Protein AF-A0A9D1GV85-F1 (afdb_monomer)

pLDDT: mean 93.72, std 6.41, range [59.09, 97.81]

Secondary structure (DSSP, 8-state):
----TT-EEEE-TTS-EEEEETTTTEEEEE---STT-TT-HHHHHHHHHHHHHHT-

Organism: NCBI:txid2840800

Mean predicted aligned error: 2.75 Å

Sequence (56 aa):
MLTECGEYGWDGWLGCYFGNFPKSRLTVLIGTQRTDSGTSSLTRKLVNAVMSDFGV

Radius of gyration: 10.78 Å; Cα contacts (8 Å, |Δi|>4): 100; chains: 1; bounding box: 22×13×28 Å

Solvent-accessible surface area (backbone atoms only — not comparable to full-atom values): 3227 Å² total; per-residue (Å²): 116,82,82,64,85,82,48,53,69,54,63,39,64,54,10,26,28,41,40,37,32,69,83,46,73,42,75,49,77,46,88,42,96,39,69,80,35,19,83,30,76,64,45,43,50,54,52,35,54,51,36,65,75,61,48,109

Structure (mmCIF, N/CA/C/O backbone):
data_AF-A0A9D1GV85-F1
#
_entry.id   AF-A0A9D1GV85-F1
#
loop_
_atom_site.group_PDB
_atom_site.id
_atom_site.type_symbol
_atom_site.la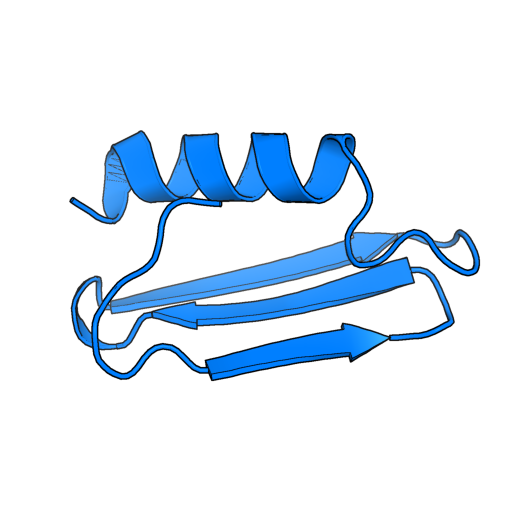bel_atom_id
_atom_site.label_alt_id
_atom_site.label_comp_id
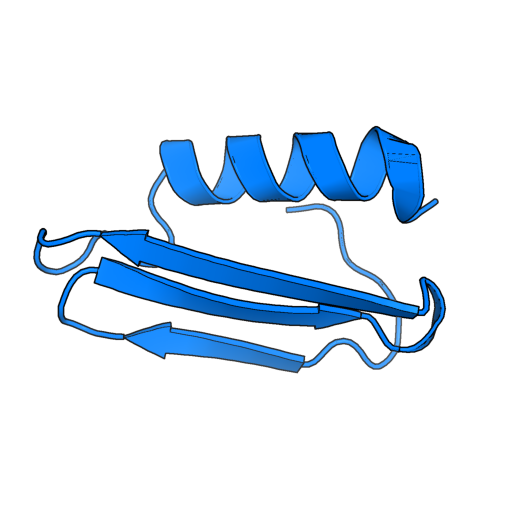_atom_site.label_asym_id
_atom_site.label_entity_id
_atom_site.label_seq_id
_atom_site.pdbx_PDB_ins_code
_atom_site.Cartn_x
_atom_site.Cartn_y
_atom_site.Cartn_z
_atom_site.occupancy
_atom_site.B_iso_or_equiv
_atom_site.auth_seq_id
_atom_site.auth_comp_id
_atom_site.auth_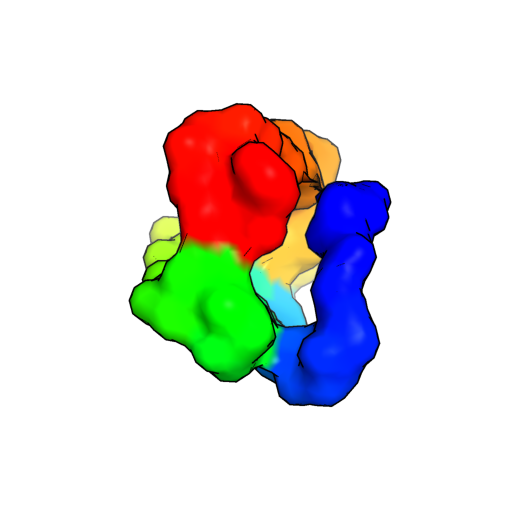asym_id
_atom_site.auth_atom_id
_atom_site.pdbx_PDB_model_num
ATOM 1 N N . MET A 1 1 ? 3.462 -7.704 6.087 1.00 80.12 1 MET A N 1
ATOM 2 C CA . MET A 1 1 ? 2.906 -6.341 6.135 1.00 80.12 1 MET A CA 1
ATOM 3 C C . MET A 1 1 ? 1.904 -6.354 7.265 1.00 80.12 1 MET A C 1
ATOM 5 O O . MET A 1 1 ? 1.268 -7.391 7.410 1.00 80.12 1 MET A O 1
ATOM 9 N N . LEU A 1 2 ? 1.852 -5.327 8.110 1.00 88.06 2 LEU A N 1
ATOM 10 C CA . LEU A 1 2 ? 0.771 -5.217 9.090 1.00 88.06 2 LEU A CA 1
ATOM 11 C C . LEU A 1 2 ? -0.548 -5.090 8.328 1.00 88.06 2 LEU A C 1
ATOM 13 O O . LEU A 1 2 ? -0.579 -4.400 7.310 1.00 88.06 2 LEU A O 1
ATOM 17 N N . THR A 1 3 ? -1.572 -5.798 8.793 1.00 89.62 3 THR A N 1
ATOM 18 C CA . THR A 1 3 ? -2.872 -5.869 8.126 1.00 89.62 3 THR A CA 1
ATOM 19 C C . THR A 1 3 ? -4.000 -5.628 9.114 1.00 89.62 3 THR A C 1
ATOM 21 O O . TH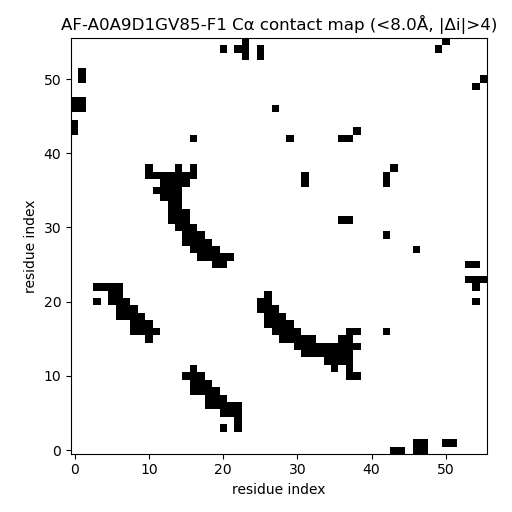R A 1 3 ? -3.919 -6.084 10.259 1.00 89.62 3 THR A O 1
ATOM 24 N N . GLU A 1 4 ? -5.085 -5.017 8.662 1.00 90.69 4 GLU A N 1
ATOM 25 C CA . GLU A 1 4 ? -6.328 -4.883 9.415 1.00 90.69 4 GLU A CA 1
ATOM 26 C C . GLU A 1 4 ? -7.540 -5.458 8.672 1.00 90.69 4 GLU A C 1
ATOM 28 O O . GLU A 1 4 ? -7.553 -5.651 7.458 1.00 90.69 4 GLU A O 1
ATOM 33 N N . CYS A 1 5 ? -8.601 -5.752 9.424 1.00 93.88 5 CYS A N 1
ATOM 34 C CA . CYS A 1 5 ? -9.839 -6.251 8.842 1.00 93.88 5 CYS A CA 1
ATOM 35 C C . CYS A 1 5 ? -10.516 -5.162 7.999 1.00 93.88 5 CYS A C 1
ATOM 37 O O . CYS A 1 5 ? -10.793 -4.074 8.503 1.00 93.88 5 CYS A O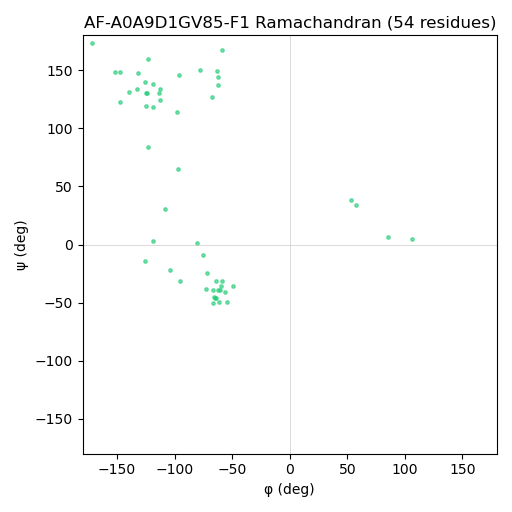 1
ATOM 39 N N . GLY A 1 6 ? -10.830 -5.489 6.744 1.00 95.31 6 GLY A N 1
ATOM 40 C CA . GLY A 1 6 ? -11.488 -4.574 5.812 1.00 95.31 6 GLY A CA 1
ATOM 41 C C . GLY A 1 6 ? -10.536 -3.647 5.056 1.00 95.31 6 GLY A C 1
ATOM 42 O O . GLY A 1 6 ? -11.017 -2.779 4.328 1.00 95.31 6 GLY A O 1
ATOM 43 N N . GLU A 1 7 ? -9.218 -3.825 5.195 1.00 95.81 7 GLU A N 1
ATOM 44 C CA . GLU A 1 7 ? -8.257 -3.131 4.339 1.00 95.81 7 GLU A CA 1
ATOM 45 C C . GLU A 1 7 ? -8.404 -3.540 2.868 1.00 95.81 7 GLU A C 1
ATOM 47 O O . GLU A 1 7 ? -8.773 -4.673 2.544 1.00 95.81 7 GLU A O 1
ATOM 52 N N . TYR A 1 8 ? -8.094 -2.614 1.965 1.00 97.38 8 TYR A N 1
ATOM 53 C CA . TYR A 1 8 ? -8.074 -2.872 0.527 1.00 97.38 8 TYR A CA 1
ATOM 54 C C . TYR A 1 8 ? -7.003 -2.033 -0.158 1.00 97.38 8 TYR A C 1
ATOM 56 O O . TYR A 1 8 ? -6.704 -0.915 0.254 1.00 97.38 8 TYR A O 1
ATOM 64 N N . GLY A 1 9 ? -6.418 -2.558 -1.228 1.00 96.12 9 GLY A N 1
ATOM 65 C CA . GLY A 1 9 ? -5.299 -1.907 -1.889 1.00 96.12 9 GLY A CA 1
ATOM 66 C C . GLY A 1 9 ? -4.912 -2.577 -3.195 1.00 96.12 9 GLY A C 1
ATOM 67 O O . GLY A 1 9 ? -5.442 -3.629 -3.554 1.00 96.12 9 GLY A O 1
ATOM 68 N N . TRP A 1 10 ? -3.991 -1.940 -3.905 1.00 96.12 10 TRP A N 1
ATOM 69 C CA . TRP A 1 10 ? -3.431 -2.439 -5.153 1.00 96.12 10 TRP A CA 1
ATOM 70 C C . TRP A 1 10 ? -2.012 -1.909 -5.337 1.00 96.12 10 TRP A C 1
ATOM 72 O O . TRP A 1 10 ? -1.701 -0.786 -4.925 1.00 96.12 10 TRP A O 1
ATOM 82 N N . ASP A 1 11 ? -1.161 -2.690 -5.994 1.00 95.44 11 ASP A N 1
ATOM 83 C CA . ASP A 1 11 ? 0.138 -2.234 -6.461 1.00 95.44 11 ASP A CA 1
ATOM 84 C C . ASP A 1 11 ? 0.196 -2.190 -7.990 1.00 95.44 11 ASP A C 1
ATOM 86 O O . ASP A 1 11 ? -0.280 -3.071 -8.700 1.00 95.44 11 ASP A O 1
ATOM 90 N N . GLY A 1 12 ? 0.716 -1.091 -8.527 1.00 95.62 12 GLY A N 1
ATOM 91 C CA . GLY A 1 12 ? 0.779 -0.876 -9.965 1.00 95.62 12 GLY A CA 1
ATOM 92 C C . GLY A 1 12 ? 2.127 -1.274 -10.544 1.00 95.62 12 GLY A C 1
ATOM 93 O O . GLY A 1 12 ? 3.176 -1.033 -9.943 1.00 95.62 12 GLY A O 1
ATOM 94 N N . TRP A 1 13 ? 2.094 -1.785 -11.779 1.00 94.81 13 TRP A N 1
ATOM 95 C CA . TRP A 1 13 ? 3.275 -2.214 -12.536 1.00 94.81 13 TRP A CA 1
ATOM 96 C C . TRP A 1 13 ? 4.404 -1.179 -12.561 1.00 94.81 13 TRP A C 1
ATOM 98 O O . TRP A 1 13 ? 5.570 -1.548 -12.517 1.00 94.81 13 TRP A O 1
ATOM 108 N N . LEU A 1 14 ? 4.078 0.116 -12.602 1.00 96.06 14 LEU A N 1
ATOM 109 C CA . LEU A 1 14 ? 5.063 1.200 -12.666 1.00 96.06 14 LEU A CA 1
ATOM 110 C C . LEU A 1 14 ? 5.699 1.562 -11.313 1.00 96.06 14 LEU A C 1
ATOM 112 O O . LEU A 1 14 ? 6.537 2.458 -11.280 1.00 96.06 14 LEU A O 1
ATOM 116 N N . GLY A 1 15 ? 5.341 0.861 -10.232 1.00 95.25 15 GLY A N 1
ATOM 117 C CA . GLY A 1 15 ? 5.946 1.023 -8.908 1.00 95.25 15 GLY A CA 1
ATOM 118 C C . GLY A 1 15 ? 5.075 1.738 -7.881 1.00 95.25 15 GLY A C 1
ATOM 119 O O . GLY A 1 15 ? 5.541 1.998 -6.771 1.00 95.25 15 GLY A O 1
ATOM 120 N N . CYS A 1 16 ? 3.826 2.069 -8.215 1.00 97.12 16 CYS A N 1
ATOM 121 C CA . CYS A 1 16 ? 2.910 2.679 -7.260 1.00 97.12 16 CYS A CA 1
ATOM 12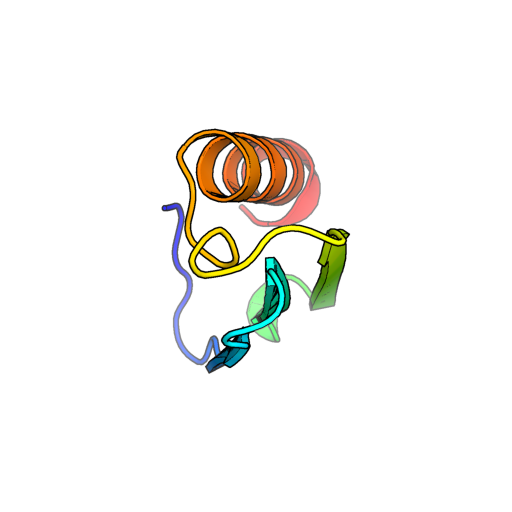2 C C . CYS A 1 16 ? 2.317 1.647 -6.292 1.00 97.12 16 CYS A C 1
ATOM 124 O O . CYS A 1 16 ? 2.134 0.479 -6.633 1.00 97.12 16 CYS A O 1
ATOM 126 N N . TYR A 1 17 ? 1.997 2.099 -5.084 1.00 97.56 17 TYR A N 1
ATOM 127 C CA . TYR A 1 17 ? 1.259 1.328 -4.089 1.00 97.56 17 TYR A CA 1
ATOM 128 C C . TYR A 1 17 ? 0.141 2.181 -3.503 1.00 97.56 17 TYR A C 1
ATOM 130 O O . TYR A 1 17 ? 0.371 3.330 -3.117 1.00 97.56 17 TYR A O 1
ATOM 138 N N . PHE A 1 18 ? -1.047 1.598 -3.412 1.00 97.81 18 PHE A N 1
ATOM 139 C CA . PHE A 1 18 ? -2.202 2.153 -2.727 1.00 97.81 18 PHE A CA 1
ATOM 140 C C . PHE A 1 18 ? -2.697 1.145 -1.690 1.00 97.81 18 PHE A C 1
ATOM 142 O O . PHE A 1 18 ? -2.920 -0.020 -2.013 1.00 97.81 18 PHE A O 1
ATOM 149 N N . GLY A 1 19 ? -2.905 1.605 -0.460 1.00 96.62 19 GLY A N 1
ATOM 150 C CA . GLY A 1 19 ? -3.566 0.840 0.590 1.00 96.62 19 GLY A CA 1
ATOM 151 C C . GLY A 1 1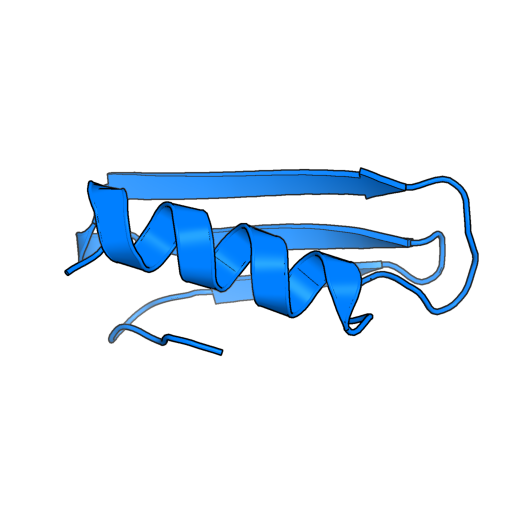9 ? -4.493 1.737 1.394 1.00 96.62 19 GLY A C 1
ATOM 152 O O . GLY A 1 19 ? -4.091 2.819 1.820 1.00 96.62 19 GLY A O 1
ATOM 153 N N . ASN A 1 20 ? -5.724 1.292 1.599 1.00 97.00 20 ASN A N 1
ATOM 154 C CA . ASN A 1 20 ? -6.698 1.942 2.452 1.00 97.00 20 ASN A CA 1
ATOM 155 C C . ASN A 1 20 ? -7.010 1.059 3.656 1.00 97.00 20 ASN A C 1
ATOM 157 O O . ASN A 1 20 ? -7.337 -0.118 3.498 1.00 97.00 20 ASN A O 1
ATOM 161 N N . PHE A 1 21 ? -6.944 1.669 4.833 1.00 95.94 21 PHE A N 1
ATOM 162 C CA . PHE A 1 21 ? -7.102 1.051 6.141 1.00 95.94 21 PHE A CA 1
ATOM 163 C C . PHE A 1 21 ? -8.249 1.778 6.878 1.00 95.94 21 PHE A C 1
ATOM 165 O O . PHE A 1 21 ? -8.018 2.754 7.608 1.00 95.94 21 PHE A O 1
ATOM 172 N N . PRO A 1 22 ? -9.522 1.390 6.628 1.00 95.31 22 PRO A N 1
ATOM 173 C CA . PRO A 1 22 ? -10.692 2.079 7.169 1.00 95.31 22 PRO A CA 1
ATOM 174 C C . PRO A 1 22 ? -10.750 2.125 8.696 1.00 95.31 22 PRO A C 1
ATOM 176 O O . PRO A 1 22 ? -11.226 3.119 9.251 1.00 95.31 22 PRO A O 1
ATOM 179 N N . LYS A 1 23 ? -10.290 1.075 9.386 1.00 93.62 23 LYS A N 1
ATOM 180 C CA . LYS A 1 23 ? -10.374 1.004 10.850 1.00 93.62 23 LYS A CA 1
ATOM 181 C C . LYS A 1 23 ? -9.367 1.965 11.485 1.00 93.62 23 LYS A C 1
ATOM 183 O O . LYS A 1 23 ? -9.736 2.662 12.431 1.00 93.62 23 LYS A O 1
ATOM 188 N N . SER A 1 24 ? -8.173 2.094 10.908 1.00 93.81 24 SER A N 1
ATOM 189 C CA . SER A 1 24 ? -7.191 3.126 11.275 1.00 93.81 24 SER A CA 1
ATOM 190 C C . SER A 1 24 ? -7.518 4.534 10.760 1.00 93.81 24 SER A C 1
ATOM 192 O O . SER A 1 24 ? -6.832 5.485 11.124 1.00 93.81 24 SER A O 1
ATOM 194 N N . ARG A 1 25 ? -8.530 4.699 9.893 1.00 95.12 25 ARG A N 1
ATOM 195 C CA . ARG A 1 25 ? -8.794 5.952 9.150 1.00 95.12 25 ARG A CA 1
ATOM 196 C C . ARG A 1 25 ? -7.562 6.448 8.379 1.00 95.12 25 ARG A C 1
ATOM 198 O O . ARG A 1 25 ? -7.308 7.650 8.309 1.00 95.12 25 ARG A O 1
ATOM 205 N N . LEU A 1 26 ? -6.805 5.515 7.806 1.00 95.19 26 LEU A N 1
ATOM 206 C CA . LEU A 1 26 ? -5.539 5.785 7.136 1.00 95.19 26 LEU A CA 1
ATOM 207 C C . LEU A 1 26 ? -5.609 5.376 5.661 1.00 95.19 26 LEU A C 1
ATOM 209 O O . LEU A 1 26 ? -6.081 4.296 5.316 1.00 95.19 26 LEU A O 1
ATOM 213 N N . THR A 1 27 ? -5.053 6.215 4.792 1.00 96.56 27 THR A N 1
ATOM 214 C CA . THR A 1 27 ? -4.779 5.875 3.394 1.00 96.56 27 THR A CA 1
ATOM 215 C C . THR A 1 27 ? -3.300 6.093 3.120 1.00 96.56 27 THR A C 1
ATOM 217 O O . THR A 1 27 ? -2.763 7.161 3.411 1.00 96.56 27 THR A O 1
ATOM 220 N N . VAL A 1 28 ? -2.639 5.099 2.531 1.00 96.06 28 VAL A N 1
ATOM 221 C CA . VAL A 1 28 ? -1.241 5.189 2.109 1.00 96.06 28 VAL A CA 1
ATOM 222 C C . VAL A 1 28 ? -1.166 5.151 0.589 1.00 96.06 28 VAL A C 1
ATOM 224 O O . VAL A 1 28 ? -1.633 4.205 -0.045 1.00 96.06 28 VAL A O 1
ATOM 227 N N . LEU A 1 29 ? -0.538 6.177 0.015 1.00 97.38 29 LEU A N 1
ATOM 228 C CA . LEU A 1 29 ? -0.233 6.277 -1.408 1.00 97.38 29 LEU A CA 1
ATOM 229 C C . LEU A 1 29 ? 1.270 6.506 -1.581 1.00 97.38 29 LEU A C 1
ATOM 231 O O . LEU A 1 29 ? 1.810 7.502 -1.103 1.00 97.38 29 LEU A O 1
ATOM 235 N N . ILE A 1 30 ? 1.943 5.587 -2.269 1.00 97.06 30 ILE A N 1
ATOM 236 C CA . ILE A 1 30 ? 3.376 5.674 -2.563 1.00 97.06 30 ILE A CA 1
ATOM 237 C C . ILE A 1 30 ? 3.548 5.715 -4.078 1.00 97.06 30 ILE A C 1
ATOM 239 O O . ILE A 1 30 ? 3.184 4.773 -4.780 1.00 97.06 30 ILE A O 1
ATOM 243 N N . GLY A 1 31 ? 4.121 6.809 -4.579 1.00 96.56 31 GLY A N 1
ATOM 244 C CA . GLY A 1 31 ? 4.525 6.954 -5.974 1.00 96.56 31 GLY A CA 1
ATOM 245 C C . GLY A 1 31 ? 6.015 6.672 -6.133 1.00 96.56 31 GLY A C 1
ATOM 246 O O . GLY A 1 31 ? 6.839 7.428 -5.628 1.00 96.56 31 GLY A O 1
ATOM 247 N N . THR A 1 32 ? 6.364 5.600 -6.842 1.00 94.19 32 THR A N 1
ATOM 248 C CA . THR A 1 32 ? 7.748 5.287 -7.230 1.00 94.19 32 THR A CA 1
ATOM 249 C C . THR A 1 32 ? 7.795 5.095 -8.738 1.00 94.19 32 THR A C 1
ATOM 251 O O . THR A 1 32 ? 6.898 4.470 -9.285 1.00 94.19 32 THR A O 1
ATOM 254 N N . GLN A 1 33 ? 8.840 5.598 -9.401 1.00 94.69 33 GLN A N 1
ATOM 255 C CA . GLN A 1 33 ? 9.061 5.418 -10.842 1.00 94.69 33 GLN A CA 1
ATOM 256 C C . GLN A 1 33 ? 10.025 4.254 -11.090 1.00 94.69 33 GLN A C 1
ATOM 258 O O . GLN A 1 33 ? 11.158 4.442 -11.537 1.00 94.69 33 GLN A O 1
ATOM 263 N N . ARG A 1 34 ? 9.599 3.043 -10.730 1.00 95.25 34 ARG A N 1
ATOM 264 C CA . ARG A 1 34 ? 10.377 1.815 -10.918 1.00 95.25 34 ARG A CA 1
ATOM 265 C C . ARG A 1 34 ? 9.420 0.665 -11.178 1.00 95.25 34 ARG A C 1
ATOM 267 O O . ARG A 1 34 ? 8.560 0.369 -10.359 1.00 95.25 34 ARG A O 1
ATOM 274 N N . THR A 1 35 ? 9.588 -0.004 -12.312 1.00 96.56 35 THR A N 1
ATOM 275 C CA . THR A 1 35 ? 8.729 -1.135 -12.658 1.00 96.56 35 THR A CA 1
ATOM 276 C C . THR A 1 35 ? 8.865 -2.262 -11.641 1.00 96.56 35 THR A C 1
ATOM 278 O O . THR A 1 35 ? 9.968 -2.505 -11.145 1.00 96.56 35 THR A O 1
ATOM 281 N N . ASP A 1 36 ? 7.760 -2.952 -11.370 1.00 94.62 36 ASP A N 1
ATOM 282 C CA . ASP A 1 36 ? 7.703 -4.122 -10.487 1.00 94.62 36 ASP A CA 1
ATOM 283 C C . ASP A 1 36 ? 8.217 -3.836 -9.058 1.00 94.62 36 ASP A C 1
ATOM 285 O O . ASP A 1 36 ? 8.869 -4.654 -8.411 1.00 94.62 36 ASP A O 1
ATOM 289 N N . SER A 1 37 ? 7.982 -2.616 -8.554 1.00 95.88 37 SER A N 1
ATOM 290 C CA . SER A 1 37 ? 8.417 -2.213 -7.207 1.00 95.88 37 SER A CA 1
ATOM 291 C C . SER A 1 37 ? 7.292 -1.817 -6.259 1.00 95.88 37 SER A C 1
ATOM 293 O O . SER A 1 37 ? 7.582 -1.410 -5.129 1.00 95.88 37 SER A O 1
ATOM 295 N N . GLY A 1 38 ? 6.031 -1.925 -6.685 1.00 94.44 38 GLY A N 1
ATOM 296 C CA . GLY A 1 38 ? 4.875 -1.493 -5.902 1.00 94.44 38 GLY A CA 1
ATOM 297 C C . GLY A 1 38 ? 4.826 -2.166 -4.529 1.00 94.44 38 GLY A C 1
ATOM 298 O O . GLY A 1 38 ? 4.678 -1.489 -3.520 1.00 94.44 38 GLY A O 1
ATOM 299 N N . THR A 1 39 ? 5.136 -3.459 -4.443 1.00 95.25 39 THR A N 1
ATOM 300 C CA . THR A 1 39 ? 5.231 -4.211 -3.175 1.00 95.25 39 THR A CA 1
ATOM 301 C C . THR A 1 39 ? 6.662 -4.581 -2.767 1.00 95.25 39 THR A C 1
ATOM 303 O O . THR A 1 39 ? 6.894 -5.587 -2.081 1.00 95.25 39 THR A O 1
ATOM 306 N N . SER A 1 40 ? 7.639 -3.749 -3.143 1.00 95.75 40 SER A N 1
ATOM 307 C CA . SER A 1 40 ? 9.049 -3.936 -2.780 1.00 95.75 40 SER A CA 1
ATOM 308 C C . SER A 1 40 ? 9.283 -3.970 -1.260 1.00 95.75 40 SER A C 1
ATOM 310 O O . SER A 1 40 ? 8.433 -3.590 -0.447 1.00 95.75 40 SER A O 1
ATOM 312 N N . SER A 1 41 ? 10.484 -4.389 -0.848 1.00 96.38 41 SER A N 1
ATOM 313 C CA . SER A 1 41 ? 10.881 -4.377 0.566 1.00 96.38 41 SER A CA 1
ATOM 314 C C . SER A 1 41 ? 10.833 -2.974 1.183 1.00 96.38 41 SER A C 1
ATOM 316 O O . SER A 1 41 ? 10.510 -2.851 2.364 1.00 96.38 41 SER A O 1
ATOM 318 N N . LEU A 1 42 ? 11.094 -1.922 0.397 1.00 95.25 42 LEU A N 1
ATOM 319 C CA . LEU A 1 42 ? 10.962 -0.533 0.834 1.00 95.25 42 LEU A CA 1
ATOM 320 C C . LEU A 1 42 ? 9.496 -0.174 1.097 1.00 95.25 42 LEU A C 1
ATOM 322 O O . LEU A 1 42 ? 9.194 0.291 2.193 1.00 95.25 42 LEU A O 1
ATOM 326 N N . THR A 1 43 ? 8.588 -0.457 0.153 1.00 96.25 43 THR A N 1
ATOM 327 C CA . THR A 1 43 ? 7.147 -0.202 0.328 1.00 96.25 43 THR A CA 1
ATOM 328 C C . THR A 1 43 ? 6.637 -0.866 1.601 1.00 96.25 43 THR A C 1
ATOM 330 O O . THR A 1 43 ? 6.034 -0.214 2.448 1.00 96.25 43 THR A O 1
ATOM 333 N N . ARG A 1 44 ? 6.942 -2.155 1.796 1.00 96.31 44 ARG A N 1
ATOM 334 C CA . ARG A 1 44 ? 6.472 -2.908 2.970 1.00 96.31 44 ARG A CA 1
ATOM 335 C C . ARG A 1 44 ? 7.004 -2.329 4.280 1.00 96.31 44 ARG A C 1
ATOM 337 O O . ARG A 1 44 ? 6.262 -2.279 5.255 1.00 96.31 44 ARG A O 1
ATOM 344 N N . LYS A 1 45 ? 8.265 -1.885 4.311 1.00 97.06 45 LYS A N 1
ATOM 345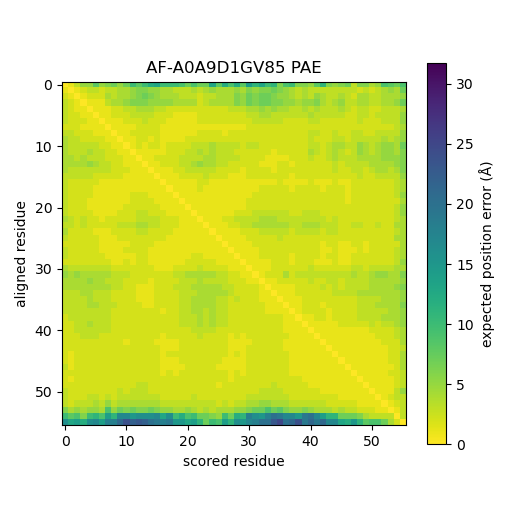 C CA . LYS A 1 45 ? 8.855 -1.233 5.492 1.00 97.06 45 LYS A CA 1
ATOM 346 C C . LYS A 1 45 ? 8.189 0.106 5.789 1.00 97.06 45 LYS A C 1
ATOM 348 O O . LYS A 1 45 ? 7.850 0.346 6.941 1.00 97.06 45 LYS A O 1
ATOM 353 N N . LEU A 1 46 ? 7.974 0.937 4.767 1.00 96.12 46 LEU A N 1
ATOM 354 C CA . LEU A 1 46 ? 7.308 2.231 4.919 1.00 96.12 46 LEU A CA 1
ATOM 355 C C . LEU A 1 46 ? 5.882 2.059 5.436 1.00 96.12 46 LEU A C 1
ATOM 357 O O . LEU A 1 46 ? 5.523 2.683 6.429 1.00 96.12 46 LEU A O 1
ATOM 361 N N . VAL A 1 47 ? 5.091 1.170 4.829 1.00 95.56 47 VAL A N 1
ATOM 362 C CA . VAL A 1 47 ? 3.709 0.980 5.279 1.00 95.56 47 VAL A CA 1
ATOM 363 C C . VAL A 1 47 ? 3.663 0.373 6.679 1.00 95.56 47 VAL A C 1
ATOM 365 O O . VAL A 1 47 ? 2.875 0.827 7.496 1.00 95.56 47 VAL A O 1
ATOM 368 N N . ASN A 1 48 ? 4.542 -0.580 7.009 1.00 95.75 48 ASN A N 1
ATOM 369 C CA . ASN A 1 48 ? 4.629 -1.097 8.378 1.00 95.75 48 ASN A CA 1
ATOM 370 C C . ASN A 1 48 ? 4.991 -0.005 9.395 1.00 95.75 48 ASN A C 1
ATOM 372 O O . ASN A 1 48 ? 4.447 -0.019 10.492 1.00 95.75 48 ASN A O 1
ATOM 376 N N . ALA A 1 49 ? 5.895 0.918 9.053 1.00 95.88 49 ALA A N 1
ATOM 377 C CA . ALA A 1 49 ? 6.274 2.014 9.942 1.00 95.88 49 ALA A CA 1
ATOM 378 C C . ALA A 1 49 ? 5.090 2.959 10.198 1.00 95.88 49 ALA A C 1
ATOM 380 O O . ALA A 1 49 ? 4.798 3.260 11.348 1.00 95.88 49 ALA A O 1
ATOM 381 N N . VAL A 1 50 ? 4.362 3.349 9.145 1.00 94.94 50 VAL A N 1
ATOM 382 C CA . VAL A 1 50 ? 3.160 4.193 9.271 1.00 94.94 50 VAL A CA 1
ATOM 383 C C . VAL A 1 50 ? 2.058 3.463 10.048 1.00 94.94 50 VAL A C 1
ATOM 385 O O . VAL A 1 50 ? 1.484 4.024 10.973 1.00 94.94 50 VAL A O 1
ATOM 388 N N . MET A 1 51 ? 1.787 2.194 9.732 1.00 93.44 51 MET A N 1
ATOM 389 C CA . MET A 1 51 ? 0.778 1.395 10.440 1.00 93.44 51 MET A CA 1
ATOM 390 C C . MET A 1 51 ? 1.143 1.161 11.909 1.00 93.44 51 MET A C 1
ATOM 392 O O . MET A 1 51 ? 0.251 1.071 12.737 1.00 93.44 51 MET A O 1
ATOM 396 N N . SER A 1 52 ? 2.429 1.081 12.254 1.00 93.06 52 SER A N 1
ATOM 397 C CA . SER A 1 52 ? 2.859 0.949 13.650 1.00 93.06 52 SER A CA 1
ATOM 398 C C . SER A 1 52 ? 2.680 2.231 14.465 1.00 93.06 52 SER A C 1
ATOM 400 O O . SER A 1 52 ? 2.621 2.136 15.685 1.00 93.06 52 SER A O 1
ATOM 402 N N . ASP A 1 53 ? 2.661 3.398 13.820 1.00 92.19 53 ASP A N 1
ATOM 403 C CA . ASP A 1 53 ? 2.538 4.70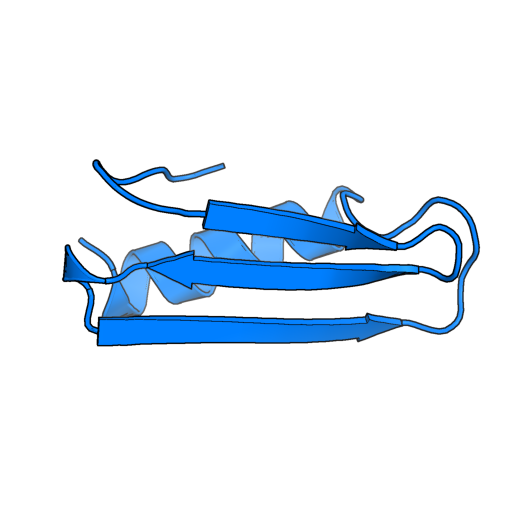0 14.493 1.00 92.19 53 ASP A CA 1
ATOM 404 C C . ASP A 1 53 ? 1.077 5.184 14.540 1.00 92.19 53 ASP A C 1
ATOM 406 O O . ASP A 1 53 ? 0.659 5.837 15.493 1.00 92.19 53 ASP A O 1
ATOM 410 N N . PHE A 1 54 ? 0.278 4.828 13.525 1.00 85.06 54 PHE A N 1
ATOM 411 C CA . PHE A 1 54 ? -1.092 5.330 13.349 1.00 85.06 54 PHE A CA 1
ATOM 412 C C . PHE A 1 54 ? -2.169 4.242 13.211 1.00 85.06 54 PHE A C 1
ATOM 414 O O . PHE A 1 54 ? -3.357 4.561 13.236 1.00 85.06 54 PHE A O 1
ATOM 421 N N . GLY A 1 55 ? -1.782 2.985 12.975 1.00 70.56 55 GLY A N 1
ATOM 422 C CA . GLY A 1 55 ? -2.677 1.934 12.482 1.00 70.56 55 GLY A CA 1
ATOM 423 C C . GLY A 1 55 ? -3.145 0.902 13.510 1.00 70.56 55 GLY A C 1
ATOM 424 O O . GLY A 1 55 ? -4.188 0.275 13.300 1.00 70.56 55 GLY A O 1
ATOM 425 N N . VAL A 1 56 ? -2.412 0.741 14.614 1.00 59.09 56 VAL A N 1
ATOM 426 C CA . VAL A 1 56 ? -2.688 -0.221 15.698 1.00 59.09 56 VAL A CA 1
ATOM 427 C C . VAL A 1 56 ? -2.583 0.438 17.060 1.00 59.09 56 VAL A C 1
ATOM 429 O O . VAL A 1 56 ? -1.621 1.205 17.259 1.00 59.09 56 VAL A O 1
#

Nearest PDB structures (foldseek):
  7pp8-assembly1_A  TM=7.644E-01  e=9.665E-02  uncultured bacterium
  2yzt-assembly1_A-2  TM=5.592E-01  e=1.106E+00  Thermus thermophilus HB8
  8xfb-assembly1_B  TM=6.046E-01  e=3.495E+00  Homo sapiens
  3qr8-assembly1_A  TM=5.755E-01  e=4.002E+00  Peduovirus P2
  8qyj-assembly1_J  TM=3.330E-01  e=2.328E+00  Homo sapiens

Foldseek 3Di:
DDDDPPKDWDFDQQQWTWIDQVVLRDIDTDDDRHGPNVPPPVNVVVVVVVCVVRND